Protein AF-A0A2V8QSJ2-F1 (afdb_monomer_lite)

Sequence (91 aa):
LHLLRGLHEQTGLEDLCLAGGCAFNSVMNGRIMTETPFRRFFIQPAAGDAGCSLGAALLVHHQKLGGARGFVMEHAYYGPSFSSEECAAAA

Radius of gyration: 17.61 Å; chains: 1; bounding box: 42×31×43 Å

Foldseek 3Di:
DVVQQVVCVVPVDLEEEAAEPVLPPPVVVVCCCVPHSRPHYYYDPPRYPVCVVVVVVCCCQCPVVVHDDDDDPPDDPPDDDDDPVRVVVVD

pLDDT: mean 95.3, std 2.82, range [74.12, 98.31]

Secondary structure (DSSP, 8-state):
-HHHHHHHHHH--SEEEE-SGGGG-HHHHHHHHHHSS--EEEE-TTTTTTHHHHHHHHHIIIIIS-PPP---------S----HHHHHHT-

Structure (mmCIF, N/CA/C/O backbone):
data_AF-A0A2V8QSJ2-F1
#
_entry.id   AF-A0A2V8QSJ2-F1
#
loop_
_atom_site.group_PDB
_atom_site.id
_atom_site.type_symbol
_atom_site.label_atom_id
_atom_site.label_alt_id
_atom_site.label_comp_id
_atom_site.label_asym_id
_atom_site.label_entity_id
_atom_site.label_seq_id
_atom_site.pdbx_PDB_ins_code
_atom_site.Cartn_x
_atom_site.Cartn_y
_atom_site.Cartn_z
_atom_site.occupancy
_atom_site.B_iso_or_equiv
_atom_site.auth_seq_id
_atom_site.auth_comp_id
_atom_site.auth_asym_id
_atom_site.auth_atom_id
_atom_site.pdbx_PDB_model_num
ATOM 1 N N . LEU A 1 1 ? -1.147 2.198 18.363 1.00 91.75 1 LEU A N 1
ATOM 2 C CA . LEU A 1 1 ? -2.429 1.601 18.817 1.00 91.75 1 LEU A CA 1
ATOM 3 C C . LEU A 1 1 ? -3.428 2.637 19.312 1.00 91.75 1 LEU A C 1
ATOM 5 O O . LEU A 1 1 ? -4.547 2.607 18.830 1.00 91.75 1 LEU A O 1
ATOM 9 N N . HIS A 1 2 ? -3.049 3.561 20.205 1.00 96.69 2 HIS A N 1
ATOM 10 C CA . HIS A 1 2 ? -3.952 4.617 20.697 1.00 96.69 2 HIS A CA 1
ATOM 11 C C . HIS A 1 2 ? -4.697 5.359 19.567 1.00 96.69 2 HIS A C 1
ATOM 13 O O . HIS A 1 2 ? -5.922 5.365 19.558 1.00 96.69 2 HIS A O 1
ATOM 19 N N . LEU A 1 3 ? -3.970 5.860 18.557 1.00 96.38 3 LEU A N 1
ATOM 20 C CA . LEU A 1 3 ? -4.570 6.543 17.399 1.00 96.38 3 LEU A CA 1
ATOM 21 C C . LEU A 1 3 ? -5.569 5.674 16.622 1.00 96.38 3 LEU A C 1
ATOM 23 O O . LEU A 1 3 ? -6.588 6.169 16.164 1.00 96.38 3 LEU A O 1
ATOM 27 N N . LEU A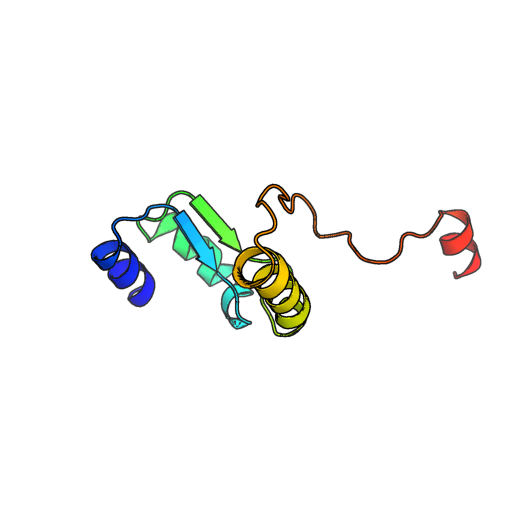 1 4 ? -5.293 4.375 16.490 1.00 96.25 4 LEU A N 1
ATOM 28 C CA . LEU A 1 4 ? -6.155 3.450 15.751 1.00 96.25 4 LEU A CA 1
ATOM 29 C C . LEU A 1 4 ? -7.444 3.141 16.511 1.00 96.25 4 LEU A C 1
ATOM 31 O O . LEU A 1 4 ? -8.499 3.044 15.897 1.00 96.25 4 LEU A O 1
ATOM 35 N N . ARG A 1 5 ? -7.373 3.033 17.842 1.00 96.06 5 ARG A N 1
ATOM 36 C CA . ARG A 1 5 ? -8.568 2.886 18.682 1.00 96.06 5 ARG A CA 1
ATOM 37 C C . ARG A 1 5 ? -9.435 4.138 18.614 1.00 96.06 5 ARG A C 1
ATOM 39 O O . ARG A 1 5 ? -10.621 4.014 18.349 1.00 96.06 5 ARG A O 1
ATOM 46 N N . GLY A 1 6 ? -8.822 5.319 18.711 1.00 97.81 6 GLY A N 1
ATOM 47 C CA . GLY A 1 6 ? -9.535 6.585 18.530 1.00 97.81 6 GLY A CA 1
ATOM 48 C C . GLY A 1 6 ? -10.169 6.719 17.140 1.00 97.81 6 GLY A C 1
ATOM 49 O O . GLY A 1 6 ? -11.317 7.133 17.027 1.00 97.81 6 GLY A O 1
ATOM 50 N N . LEU A 1 7 ? -9.469 6.310 16.074 1.00 97.12 7 LEU A N 1
ATOM 51 C CA . LEU A 1 7 ? -10.025 6.304 14.716 1.00 97.12 7 LEU A CA 1
ATOM 52 C C . LEU A 1 7 ? -11.226 5.356 14.591 1.00 97.12 7 LEU A C 1
ATOM 54 O O . LEU A 1 7 ? -12.238 5.718 13.992 1.00 97.12 7 LEU A O 1
ATOM 58 N N . HIS A 1 8 ? -11.130 4.154 15.160 1.00 97.19 8 HIS A N 1
ATOM 59 C CA . HIS A 1 8 ? -12.237 3.203 15.177 1.00 97.19 8 HIS A CA 1
ATOM 60 C C . HIS A 1 8 ? -13.434 3.747 15.969 1.00 97.19 8 HIS A C 1
ATOM 62 O O . HIS A 1 8 ? -14.559 3.673 15.494 1.00 97.19 8 HIS A O 1
ATOM 68 N N . GLU A 1 9 ? -13.211 4.340 17.143 1.00 97.94 9 GLU A N 1
ATOM 69 C CA . GLU A 1 9 ? -14.269 4.979 17.941 1.00 97.94 9 GLU A CA 1
ATOM 70 C C . GLU A 1 9 ? -14.975 6.108 17.176 1.00 97.94 9 GLU A C 1
ATOM 72 O O . GLU A 1 9 ? -16.191 6.247 17.276 1.00 97.94 9 GLU A O 1
ATOM 77 N N . GLN A 1 10 ? -14.236 6.888 16.382 1.00 98.31 10 GLN A N 1
ATOM 78 C CA . GLN A 1 10 ? -14.799 7.989 15.595 1.00 98.31 10 GLN A CA 1
ATOM 79 C C . GLN A 1 10 ? -15.564 7.530 14.349 1.00 98.31 10 GLN A C 1
ATOM 81 O O . GLN A 1 10 ? -16.521 8.186 13.945 1.00 98.31 10 GLN A O 1
ATOM 86 N N . THR A 1 11 ? -15.120 6.450 13.703 1.00 97.69 11 THR A N 1
ATOM 87 C CA . THR A 1 11 ? -15.630 6.047 12.380 1.00 97.69 11 THR A CA 1
ATOM 88 C C . THR A 1 11 ? -16.545 4.827 12.422 1.00 97.69 11 THR A C 1
ATOM 90 O O . THR A 1 11 ? -17.367 4.661 11.525 1.00 97.69 11 THR A O 1
ATOM 93 N N . GLY A 1 12 ? -16.396 3.958 13.425 1.00 97.31 12 GLY A N 1
ATOM 94 C CA . GLY A 1 12 ? -17.057 2.652 13.506 1.00 97.31 12 GLY A CA 1
ATOM 95 C C . GLY A 1 12 ? -16.657 1.670 12.398 1.00 97.31 12 GLY A C 1
ATOM 96 O O . GLY A 1 12 ? -17.302 0.636 12.245 1.00 97.31 12 GLY A O 1
ATOM 97 N N . LEU A 1 13 ? -15.640 1.995 11.592 1.00 97.38 13 LEU A N 1
ATOM 98 C CA . LEU A 1 13 ? -15.222 1.178 10.456 1.00 97.38 13 LEU A CA 1
ATOM 99 C C . LEU A 1 13 ? -14.312 0.036 10.900 1.00 97.38 13 LEU A C 1
ATOM 101 O O . LEU A 1 13 ? -13.415 0.219 11.714 1.00 97.38 13 LEU A O 1
ATOM 105 N N . GLU A 1 14 ? -14.488 -1.125 10.276 1.00 96.25 14 GLU A N 1
ATOM 106 C CA . GLU A 1 14 ? -13.652 -2.309 10.511 1.00 96.25 14 GLU A CA 1
ATOM 107 C C . GLU A 1 14 ? -12.568 -2.504 9.437 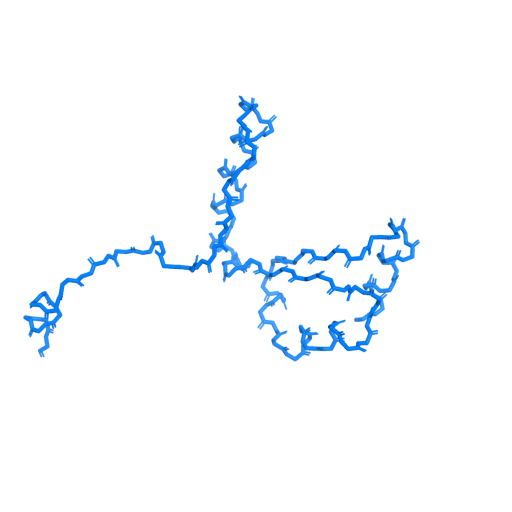1.00 96.25 14 GLU A C 1
ATOM 109 O O . GLU A 1 14 ? -11.710 -3.380 9.578 1.00 96.25 14 GLU A O 1
ATOM 114 N N . ASP A 1 15 ? -12.610 -1.687 8.381 1.00 96.62 15 ASP A N 1
ATOM 115 C CA . ASP A 1 15 ? -11.620 -1.611 7.309 1.00 96.62 15 ASP A CA 1
ATOM 116 C C . ASP A 1 15 ? -10.598 -0.517 7.597 1.00 96.62 15 ASP A C 1
ATOM 118 O O . ASP A 1 15 ? -10.962 0.642 7.808 1.00 96.62 15 ASP A O 1
ATOM 122 N N . LEU A 1 16 ? -9.315 -0.864 7.532 1.00 96.75 16 LEU A N 1
ATOM 123 C CA . LEU A 1 16 ? -8.226 0.092 7.682 1.00 96.75 16 LEU A CA 1
ATOM 124 C C . LEU A 1 16 ? -7.284 0.044 6.477 1.00 96.75 16 LEU A C 1
ATOM 126 O O . LEU A 1 16 ? -6.696 -0.988 6.166 1.00 96.75 16 LEU A O 1
ATOM 130 N N . CYS A 1 17 ? -7.085 1.196 5.844 1.00 95.62 17 CYS A N 1
ATOM 131 C CA . CYS A 1 17 ? -6.061 1.391 4.823 1.00 95.62 17 CYS A CA 1
ATOM 132 C C . CYS A 1 17 ? -4.940 2.267 5.386 1.00 95.62 17 CYS A C 1
ATOM 134 O O . CYS A 1 17 ? -5.219 3.326 5.949 1.00 95.62 17 CYS A O 1
ATOM 136 N N . LEU A 1 18 ? -3.680 1.862 5.205 1.00 96.06 18 LEU A N 1
ATOM 137 C CA . LEU A 1 18 ? -2.512 2.656 5.595 1.00 96.06 18 LEU A CA 1
ATOM 138 C C . LEU A 1 18 ? -1.570 2.932 4.420 1.00 96.06 18 LEU A C 1
ATOM 140 O O . LEU A 1 18 ? -1.352 2.105 3.533 1.00 96.06 18 LEU A O 1
ATOM 144 N N . ALA A 1 19 ? -0.977 4.119 4.475 1.00 95.88 19 ALA A N 1
ATOM 145 C CA . ALA A 1 19 ? 0.116 4.587 3.638 1.00 95.88 19 ALA A CA 1
ATOM 146 C C . ALA A 1 19 ? 1.028 5.499 4.484 1.00 95.88 19 ALA A C 1
ATOM 148 O O . ALA A 1 19 ? 0.765 5.737 5.665 1.00 95.88 19 ALA A O 1
ATOM 149 N N . GLY A 1 20 ? 2.100 6.009 3.885 1.00 95.62 20 GLY A N 1
ATOM 150 C CA . GLY A 1 20 ? 3.188 6.713 4.559 1.00 95.62 20 GLY A CA 1
ATOM 151 C C . GLY A 1 20 ? 4.288 5.757 5.027 1.00 95.62 20 GLY A C 1
ATOM 152 O O . GLY A 1 20 ? 4.037 4.588 5.316 1.00 95.62 20 GLY A O 1
ATOM 153 N N . GLY A 1 21 ? 5.523 6.258 5.145 1.00 94.62 21 GLY A N 1
ATOM 154 C CA . GLY A 1 21 ? 6.696 5.435 5.480 1.00 94.62 21 GLY A CA 1
ATOM 155 C C . GLY A 1 21 ? 6.570 4.641 6.790 1.00 94.62 21 GLY A C 1
ATOM 156 O O . GLY A 1 21 ? 7.097 3.538 6.897 1.00 94.62 21 GLY A O 1
ATOM 157 N N . CYS A 1 22 ? 5.796 5.138 7.761 1.00 93.56 22 CYS A N 1
ATOM 158 C CA . CYS A 1 22 ? 5.509 4.419 9.007 1.00 93.56 22 CYS A CA 1
ATOM 159 C C . CYS A 1 22 ? 4.767 3.088 8.786 1.00 93.56 22 CYS A C 1
ATOM 161 O O . CYS A 1 22 ? 4.907 2.174 9.599 1.00 93.56 22 CYS A O 1
ATOM 163 N N . ALA A 1 23 ? 4.002 2.957 7.698 1.00 95.19 23 ALA A N 1
ATOM 164 C CA . ALA A 1 23 ? 3.264 1.738 7.373 1.00 95.19 23 ALA A CA 1
ATOM 165 C C . ALA A 1 23 ? 4.182 0.564 6.982 1.00 95.19 23 ALA A C 1
ATOM 167 O O . ALA A 1 23 ? 3.748 -0.585 7.000 1.00 95.19 23 ALA A O 1
ATOM 168 N N . PHE A 1 24 ? 5.468 0.809 6.705 1.00 94.44 24 PHE A N 1
ATOM 169 C CA . PHE A 1 24 ? 6.449 -0.257 6.473 1.00 94.44 24 PHE A CA 1
ATOM 170 C C . PHE A 1 24 ? 6.889 -0.992 7.747 1.00 94.44 24 PHE A C 1
ATOM 172 O O . PHE A 1 24 ? 7.619 -1.979 7.673 1.00 94.44 24 PHE A O 1
ATOM 179 N N . ASN A 1 25 ? 6.442 -0.561 8.929 1.00 95.69 25 ASN A N 1
ATOM 180 C CA . ASN A 1 25 ? 6.769 -1.236 10.177 1.00 95.69 25 ASN A CA 1
ATOM 181 C C . ASN A 1 25 ? 5.942 -2.524 10.352 1.00 95.69 25 ASN A C 1
ATOM 183 O O . ASN A 1 25 ? 4.803 -2.494 10.819 1.00 95.69 25 ASN A O 1
ATOM 187 N N . SER A 1 26 ? 6.541 -3.673 10.033 1.00 94.75 26 SER A N 1
ATOM 188 C CA . SER A 1 26 ? 5.886 -4.986 10.123 1.00 94.75 26 SER A CA 1
ATOM 189 C C . SER A 1 26 ? 5.421 -5.353 11.537 1.00 94.75 26 SER A C 1
ATOM 191 O O . SER A 1 26 ? 4.355 -5.947 11.690 1.00 94.75 26 SER A O 1
ATOM 193 N N . VAL A 1 27 ? 6.162 -4.956 12.578 1.00 96.19 27 VAL A N 1
ATOM 194 C CA . VAL A 1 27 ? 5.777 -5.193 13.979 1.00 96.19 27 VAL A CA 1
ATOM 195 C C . VAL A 1 27 ? 4.514 -4.412 14.319 1.00 96.19 27 VAL A C 1
ATOM 197 O O . VAL A 1 27 ? 3.584 -4.966 14.902 1.00 96.19 27 VAL A O 1
ATOM 200 N N . MET A 1 28 ? 4.448 -3.138 13.926 1.00 95.75 28 MET A N 1
ATOM 201 C CA . MET A 1 28 ? 3.233 -2.340 14.070 1.00 95.75 28 MET A CA 1
ATOM 202 C C . MET A 1 28 ? 2.069 -3.023 13.351 1.00 95.75 28 MET A C 1
ATOM 204 O O . MET A 1 28 ? 1.035 -3.231 13.974 1.00 95.75 28 MET A O 1
ATOM 208 N N . ASN A 1 29 ? 2.253 -3.422 12.092 1.00 94.56 29 ASN A N 1
ATOM 209 C CA . ASN A 1 29 ? 1.207 -4.037 11.272 1.00 94.56 29 ASN A CA 1
ATOM 210 C C . ASN A 1 29 ? 0.650 -5.323 11.901 1.00 94.56 29 ASN A C 1
ATOM 212 O O . ASN A 1 29 ? -0.566 -5.488 11.977 1.00 94.56 29 ASN A O 1
ATOM 216 N N . GLY A 1 30 ? 1.517 -6.187 12.439 1.00 95.00 30 GLY A N 1
ATOM 217 C CA . GLY A 1 30 ? 1.089 -7.385 13.167 1.00 95.00 30 GLY A CA 1
ATOM 218 C C . GLY A 1 30 ? 0.267 -7.054 14.415 1.00 95.00 30 GLY A C 1
ATOM 219 O O . GLY A 1 30 ? -0.781 -7.651 14.645 1.00 95.00 30 GLY A O 1
ATOM 220 N N . ARG A 1 31 ? 0.685 -6.041 15.185 1.00 95.88 31 ARG A N 1
ATOM 221 C CA . ARG A 1 31 ? -0.058 -5.580 16.370 1.00 95.88 31 ARG A CA 1
ATOM 222 C C . ARG A 1 31 ? -1.400 -4.941 16.029 1.00 95.88 31 ARG A C 1
ATOM 224 O O . ARG A 1 31 ? -2.320 -5.004 16.833 1.00 95.88 31 ARG A O 1
ATOM 231 N N . ILE A 1 32 ? -1.540 -4.311 14.862 1.00 95.19 32 ILE A N 1
ATOM 232 C CA . ILE A 1 32 ? -2.834 -3.774 14.412 1.00 95.19 32 ILE A CA 1
ATOM 233 C C . ILE A 1 32 ? -3.852 -4.907 14.299 1.00 95.19 32 ILE A C 1
ATOM 235 O O . ILE A 1 32 ? -4.944 -4.789 14.850 1.00 95.19 32 ILE A O 1
ATOM 239 N N . MET A 1 33 ? -3.468 -6.010 13.653 1.00 90.44 33 MET A N 1
ATOM 240 C CA . MET A 1 33 ? -4.350 -7.159 13.446 1.00 90.44 33 MET A CA 1
ATOM 241 C C . MET A 1 33 ? -4.770 -7.844 14.753 1.00 90.44 33 MET A C 1
ATOM 243 O O . MET A 1 33 ? -5.856 -8.409 14.814 1.00 90.44 33 MET A O 1
ATOM 247 N N . THR A 1 34 ? -3.927 -7.816 15.790 1.00 94.00 34 THR A N 1
ATOM 248 C CA . THR A 1 34 ? -4.181 -8.544 17.045 1.00 94.00 34 THR A CA 1
ATOM 249 C C . THR A 1 34 ? -4.702 -7.672 18.188 1.00 94.00 34 THR A C 1
ATOM 251 O O . THR A 1 34 ? -5.388 -8.178 19.071 1.00 94.00 34 THR A O 1
ATOM 254 N N . GLU A 1 35 ? -4.391 -6.372 18.206 1.00 96.44 35 GLU A N 1
ATOM 255 C CA . GLU A 1 35 ? -4.643 -5.483 19.355 1.00 96.44 35 GLU A CA 1
ATOM 256 C C . GLU A 1 35 ? -5.630 -4.337 19.056 1.00 96.44 35 GLU A C 1
ATOM 258 O O . GLU A 1 35 ? -5.829 -3.449 19.906 1.00 96.44 35 GLU A O 1
ATOM 263 N N . THR A 1 36 ? -6.239 -4.317 17.864 1.00 96.12 36 THR A N 1
ATOM 264 C CA . THR A 1 36 ? -7.242 -3.315 17.464 1.00 96.12 36 THR A CA 1
ATOM 265 C C . THR A 1 36 ? -8.527 -3.955 16.930 1.00 96.12 36 THR A C 1
ATOM 267 O O . THR A 1 36 ? -8.510 -5.127 16.570 1.00 96.12 36 THR A O 1
ATOM 270 N N . PRO A 1 37 ? -9.647 -3.209 16.862 1.00 96.25 37 PRO A N 1
ATOM 271 C CA . PRO A 1 37 ? -10.910 -3.751 16.352 1.00 96.25 37 PRO A CA 1
ATOM 272 C C . PRO A 1 37 ? -10.982 -3.905 14.820 1.00 96.25 37 PRO A C 1
ATOM 274 O O . PRO A 1 37 ? -11.976 -4.425 14.313 1.00 96.25 37 PRO A O 1
ATOM 277 N N . PHE A 1 38 ? -9.970 -3.452 14.070 1.00 97.12 38 PHE A N 1
ATOM 278 C CA . PHE A 1 38 ? -9.959 -3.562 12.611 1.00 97.12 38 PHE A CA 1
ATOM 279 C C . PHE A 1 38 ? -9.820 -5.024 12.176 1.00 97.12 38 PHE A C 1
ATOM 281 O O . PHE A 1 38 ? -8.915 -5.730 12.617 1.00 97.12 38 PHE A O 1
ATOM 288 N N . ARG A 1 39 ? -10.712 -5.474 11.289 1.00 94.56 39 ARG A N 1
ATOM 289 C CA . ARG A 1 39 ? -10.784 -6.873 10.828 1.00 94.56 39 ARG A CA 1
ATOM 290 C C . ARG A 1 39 ? -10.150 -7.080 9.464 1.00 94.56 39 ARG A C 1
ATOM 292 O O . ARG A 1 39 ? -9.673 -8.170 9.162 1.00 94.56 39 ARG A O 1
ATOM 299 N N . ARG A 1 40 ? -10.183 -6.043 8.629 1.00 94.12 40 ARG A N 1
ATOM 300 C CA . ARG A 1 40 ? -9.616 -6.046 7.284 1.00 94.12 40 ARG A CA 1
ATOM 301 C C . ARG A 1 40 ? -8.657 -4.885 7.169 1.00 94.12 40 ARG A C 1
ATOM 303 O O . ARG A 1 40 ? -8.926 -3.780 7.638 1.00 94.12 40 ARG A O 1
ATOM 310 N N . PHE A 1 41 ? -7.515 -5.161 6.570 1.00 91.19 41 PHE A N 1
ATOM 311 C CA . PHE A 1 41 ? -6.415 -4.228 6.589 1.00 91.19 41 PHE A CA 1
ATOM 312 C C . PHE A 1 41 ? -5.623 -4.305 5.294 1.00 91.19 41 PHE A C 1
ATOM 314 O O . PHE A 1 41 ? -5.281 -5.392 4.833 1.00 91.19 41 PHE A O 1
ATOM 321 N N . PHE A 1 42 ? -5.339 -3.142 4.719 1.00 93.94 42 PHE A N 1
ATOM 322 C CA . PHE A 1 42 ? -4.554 -3.003 3.503 1.00 93.94 42 PHE A CA 1
ATOM 323 C C . PHE A 1 42 ? -3.445 -1.974 3.713 1.00 93.94 42 PHE A C 1
ATOM 325 O O . PHE A 1 42 ? -3.684 -0.862 4.187 1.00 93.94 42 PHE A O 1
ATOM 332 N N . ILE A 1 43 ? -2.228 -2.335 3.314 1.00 94.75 43 ILE A N 1
ATOM 333 C CA . ILE A 1 43 ? -1.094 -1.416 3.237 1.00 94.75 43 ILE A CA 1
ATOM 334 C C . ILE A 1 43 ? -0.696 -1.308 1.781 1.00 94.75 43 ILE A C 1
ATOM 336 O O . ILE A 1 43 ? -0.458 -2.322 1.129 1.00 94.75 43 ILE A O 1
ATOM 340 N N . GLN A 1 44 ? -0.564 -0.079 1.296 1.00 95.31 44 GLN A N 1
ATOM 341 C CA . GLN A 1 44 ? -0.035 0.159 -0.039 1.00 95.31 44 GLN A CA 1
ATOM 342 C C . GLN A 1 44 ? 1.411 -0.379 -0.147 1.00 95.31 44 GLN A C 1
ATOM 344 O O . GLN A 1 44 ? 2.257 0.084 0.618 1.00 95.31 44 GLN A O 1
ATOM 349 N N . PRO A 1 45 ? 1.765 -1.287 -1.085 1.00 94.88 45 PRO A N 1
ATOM 350 C CA . PRO A 1 45 ? 3.143 -1.780 -1.201 1.00 94.88 45 PRO A CA 1
ATOM 351 C C . PRO A 1 45 ? 4.176 -0.673 -1.440 1.00 94.88 45 PRO A C 1
ATOM 353 O O . PRO A 1 45 ? 5.296 -0.746 -0.947 1.00 94.88 45 PRO A O 1
ATOM 356 N N . ALA A 1 46 ? 3.779 0.400 -2.125 1.00 95.25 46 ALA A N 1
ATOM 357 C CA . ALA A 1 46 ? 4.551 1.633 -2.245 1.00 95.25 46 ALA A CA 1
ATOM 358 C C . ALA A 1 46 ? 4.130 2.682 -1.192 1.00 95.25 46 ALA A C 1
AT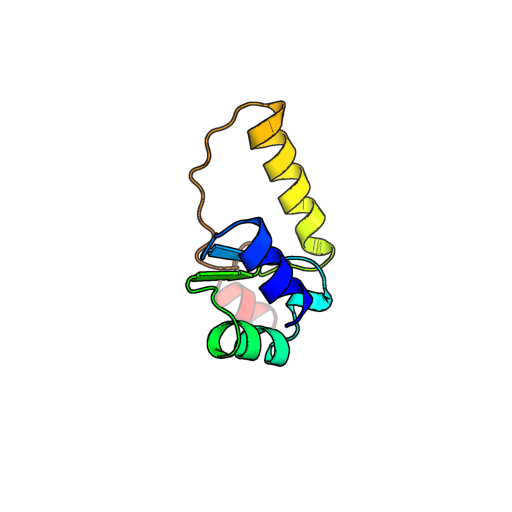OM 360 O O . ALA A 1 46 ? 3.880 3.826 -1.544 1.00 95.25 46 ALA A O 1
ATOM 361 N N . ALA A 1 47 ? 3.984 2.317 0.088 1.00 94.88 47 ALA A N 1
ATOM 362 C CA . ALA A 1 47 ? 3.446 3.223 1.114 1.00 94.88 47 ALA A CA 1
ATOM 363 C C . ALA A 1 47 ? 4.284 4.494 1.347 1.00 94.88 47 ALA A C 1
ATOM 365 O O . ALA A 1 47 ? 3.734 5.501 1.779 1.00 94.88 47 ALA A O 1
ATOM 366 N N . GLY A 1 48 ? 5.591 4.467 1.079 1.00 94.50 48 GLY A N 1
ATOM 367 C CA . GLY A 1 48 ? 6.453 5.650 1.147 1.00 94.50 48 GLY A CA 1
ATOM 368 C C . GLY A 1 48 ? 6.251 6.619 -0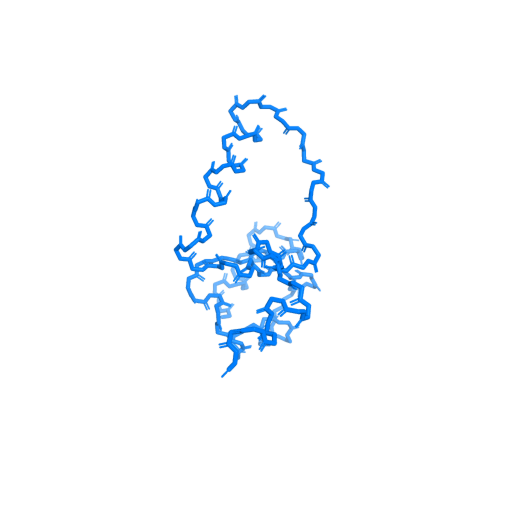.025 1.00 94.50 48 GLY A C 1
ATOM 369 O O . GLY A 1 48 ? 5.321 6.488 -0.817 1.00 94.50 48 GLY A O 1
ATOM 370 N N . ASP A 1 49 ? 7.173 7.567 -0.172 1.00 96.00 49 ASP A N 1
ATOM 371 C CA . ASP A 1 49 ? 7.047 8.680 -1.127 1.00 96.00 49 ASP A CA 1
ATOM 372 C C . ASP A 1 49 ? 6.874 8.240 -2.589 1.00 96.00 49 ASP A C 1
ATOM 374 O O . ASP A 1 49 ? 6.200 8.916 -3.365 1.00 96.00 49 ASP A O 1
ATOM 378 N N . ALA A 1 50 ? 7.407 7.073 -2.971 1.00 92.12 50 ALA A N 1
ATOM 379 C CA . ALA A 1 50 ? 7.213 6.510 -4.309 1.00 92.12 50 ALA A CA 1
ATOM 380 C C . ALA A 1 50 ? 5.720 6.338 -4.667 1.00 92.12 50 ALA A C 1
ATOM 382 O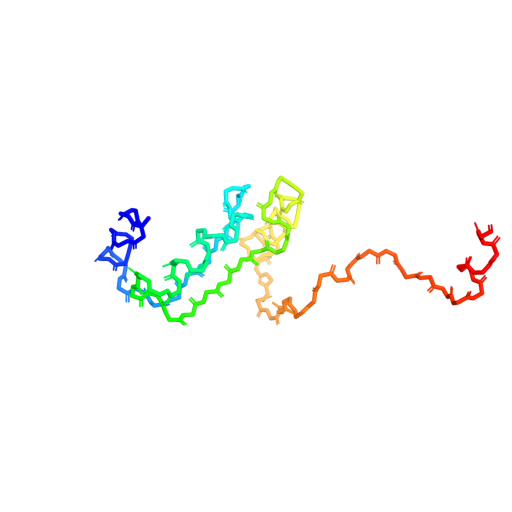 O . ALA A 1 50 ? 5.324 6.561 -5.815 1.00 92.12 50 ALA A O 1
ATOM 383 N N . GLY A 1 51 ? 4.872 6.012 -3.684 1.00 95.44 51 GLY A N 1
ATOM 384 C CA . GLY A 1 51 ? 3.431 5.852 -3.871 1.00 95.44 51 GLY A CA 1
ATOM 385 C C . GLY A 1 51 ? 2.678 7.154 -4.111 1.00 95.44 51 GLY A C 1
ATOM 386 O O . GLY A 1 51 ? 1.544 7.101 -4.586 1.00 95.44 51 GLY A O 1
ATOM 387 N N . CYS A 1 52 ? 3.283 8.318 -3.850 1.00 96.38 52 CYS A N 1
ATOM 388 C CA . CYS A 1 52 ? 2.658 9.611 -4.130 1.00 96.38 52 CYS A CA 1
ATOM 389 C C . CYS A 1 52 ? 2.355 9.779 -5.623 1.00 96.38 52 CYS A C 1
ATOM 391 O O . CYS A 1 52 ? 1.317 10.337 -5.968 1.00 96.38 52 CYS A O 1
ATOM 393 N N . SER A 1 53 ? 3.212 9.249 -6.503 1.00 96.69 53 SER A N 1
ATOM 394 C CA . SER A 1 53 ? 2.992 9.281 -7.956 1.00 96.69 53 SER A CA 1
ATOM 395 C C . SER A 1 53 ? 1.703 8.543 -8.352 1.00 96.69 53 SER A C 1
ATOM 397 O O . SER A 1 53 ? 0.826 9.113 -9.004 1.00 96.69 53 SER A O 1
ATOM 399 N N . LEU A 1 54 ? 1.539 7.308 -7.869 1.00 95.06 54 LEU A N 1
ATOM 400 C CA . LEU A 1 54 ? 0.340 6.494 -8.063 1.00 95.06 54 LEU A CA 1
ATOM 401 C C . LEU A 1 54 ? -0.893 7.138 -7.414 1.00 95.06 54 LEU A C 1
ATOM 403 O O . LEU A 1 54 ? -1.948 7.230 -8.040 1.00 95.06 54 LEU A O 1
ATOM 407 N N . GLY A 1 55 ? -0.762 7.616 -6.175 1.00 95.38 55 GLY A N 1
ATOM 408 C CA . GLY A 1 55 ? -1.840 8.282 -5.447 1.00 95.38 55 GLY A CA 1
ATOM 409 C C . GLY A 1 55 ? -2.346 9.534 -6.164 1.00 95.38 55 GLY A C 1
ATOM 410 O O . GLY A 1 55 ? -3.556 9.714 -6.292 1.00 95.38 55 GLY A O 1
ATOM 411 N N . ALA A 1 56 ? -1.441 10.361 -6.695 1.00 97.31 56 ALA A N 1
ATOM 412 C CA . ALA A 1 56 ? -1.788 11.554 -7.462 1.00 97.31 56 ALA A CA 1
ATOM 413 C C . ALA A 1 56 ? -2.530 11.205 -8.761 1.00 97.31 56 ALA A C 1
ATOM 415 O O . ALA A 1 56 ? -3.561 11.812 -9.061 1.00 97.31 56 ALA A O 1
ATOM 416 N N . ALA A 1 57 ? -2.061 10.194 -9.499 1.00 96.12 57 ALA A N 1
ATOM 417 C CA . ALA A 1 57 ? -2.727 9.730 -10.714 1.00 96.12 57 ALA A CA 1
ATOM 418 C C . ALA A 1 57 ? -4.147 9.206 -10.428 1.00 96.12 57 ALA A C 1
ATOM 420 O O . ALA A 1 57 ? -5.103 9.614 -11.093 1.00 96.12 57 ALA A O 1
ATOM 421 N N . LEU A 1 58 ? -4.309 8.368 -9.395 1.00 95.62 58 LEU A N 1
ATOM 422 C CA . LEU A 1 58 ? -5.613 7.838 -8.976 1.00 95.62 58 LEU A CA 1
ATOM 423 C C . LEU A 1 58 ? -6.557 8.942 -8.482 1.00 95.62 58 LEU A C 1
ATOM 425 O O . LEU A 1 58 ? -7.754 8.906 -8.774 1.00 95.62 58 LEU A O 1
ATOM 429 N N . LEU A 1 59 ? -6.034 9.942 -7.765 1.00 96.81 59 LEU A N 1
ATOM 430 C CA . LEU A 1 59 ? -6.804 11.102 -7.317 1.00 96.81 59 LEU A CA 1
ATOM 431 C C . LEU A 1 59 ? -7.381 11.869 -8.512 1.00 96.81 59 LEU A C 1
ATOM 433 O O . LEU A 1 59 ? -8.583 12.131 -8.546 1.00 96.81 59 LEU A O 1
ATOM 437 N N . VAL A 1 60 ? -6.546 12.206 -9.501 1.00 98.00 60 VAL A N 1
ATOM 438 C CA . VAL A 1 60 ? -6.987 12.919 -10.709 1.00 98.00 60 VAL A CA 1
ATOM 439 C C . VAL A 1 60 ? -8.001 12.079 -11.481 1.00 98.00 60 VAL A C 1
ATOM 441 O O . VAL A 1 60 ? -9.093 12.565 -11.779 1.00 98.00 60 VAL A O 1
ATOM 444 N N . HIS A 1 61 ? -7.684 10.812 -11.752 1.00 97.38 61 HIS A N 1
ATOM 445 C CA . HIS A 1 61 ? -8.552 9.931 -12.526 1.00 97.38 61 HIS A CA 1
ATOM 446 C C . HIS A 1 61 ? -9.943 9.783 -11.892 1.00 97.38 61 HIS A C 1
ATOM 448 O O . HIS A 1 61 ? -10.950 10.005 -12.563 1.00 97.38 61 HIS A O 1
ATOM 454 N N . HIS A 1 62 ? -10.019 9.482 -10.594 1.00 97.06 62 HIS A N 1
ATOM 455 C CA . HIS A 1 62 ? -11.305 9.230 -9.942 1.00 97.06 62 HIS A CA 1
ATOM 456 C C . HIS A 1 62 ? -12.040 10.505 -9.525 1.00 97.06 62 HIS A C 1
ATOM 458 O O . HIS A 1 62 ? -13.254 10.584 -9.686 1.00 97.06 62 HIS A O 1
ATOM 464 N N . GLN A 1 63 ? -11.345 11.501 -8.969 1.00 96.44 63 GLN A N 1
ATOM 465 C CA . GLN A 1 63 ? -12.011 12.668 -8.376 1.00 96.44 63 GLN A CA 1
ATOM 466 C C . GLN A 1 63 ? -12.140 13.858 -9.324 1.00 96.44 63 GLN A C 1
ATOM 468 O O . GLN A 1 63 ? -13.025 14.686 -9.123 1.00 96.44 63 GLN A O 1
ATOM 473 N N . LYS A 1 64 ? -11.255 13.994 -10.320 1.00 96.94 64 LYS A N 1
ATOM 474 C CA . LYS A 1 64 ? -11.288 15.124 -11.267 1.00 96.94 64 LYS A CA 1
ATOM 475 C C . LYS A 1 64 ? -11.889 14.737 -12.610 1.00 96.94 64 LYS A C 1
ATOM 477 O O . LYS A 1 64 ? -12.616 15.538 -13.184 1.00 96.94 64 LYS A O 1
ATOM 482 N N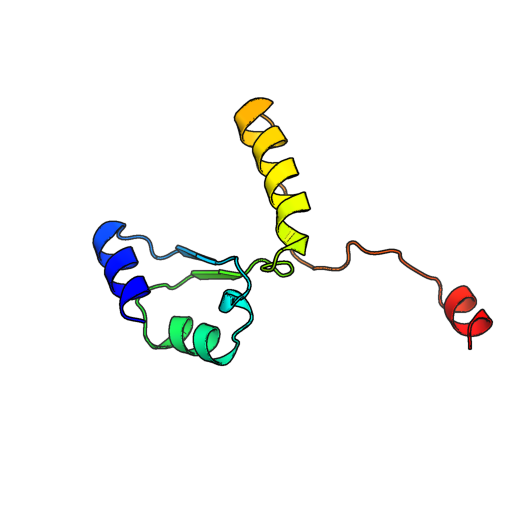 . LEU A 1 65 ? -11.608 13.525 -13.085 1.00 97.88 65 LEU A N 1
ATOM 483 C CA . LEU A 1 65 ? -12.085 13.039 -14.382 1.00 97.88 65 LEU A CA 1
ATOM 484 C C . LEU A 1 65 ? -13.322 12.133 -14.284 1.00 97.88 65 LEU A C 1
ATOM 486 O O . LEU A 1 65 ? -13.904 11.801 -15.311 1.00 97.88 65 LEU A O 1
ATOM 490 N N . GLY A 1 66 ? -13.734 11.734 -13.076 1.00 97.12 66 GLY A N 1
ATOM 491 C CA . GLY A 1 66 ? -14.917 10.889 -12.869 1.00 97.12 66 GLY A CA 1
ATOM 492 C C . GLY A 1 66 ? -14.742 9.436 -13.322 1.00 97.12 66 GLY A C 1
ATOM 493 O O . GLY A 1 66 ? -15.729 8.740 -13.545 1.00 97.12 66 GLY A O 1
ATOM 494 N N . GLY A 1 67 ? -13.500 8.966 -13.473 1.00 97.12 67 GLY A N 1
ATOM 495 C CA . GLY A 1 67 ? -13.205 7.584 -13.839 1.00 97.12 67 GLY A CA 1
ATOM 496 C C . GLY A 1 67 ? -13.687 6.588 -12.783 1.00 97.12 67 GLY A C 1
ATOM 497 O O . GLY A 1 67 ? -13.516 6.805 -11.578 1.00 97.12 67 GLY A O 1
ATOM 498 N N . ALA A 1 68 ? -14.280 5.478 -13.226 1.00 95.75 68 ALA A N 1
ATOM 499 C CA . ALA A 1 68 ? -14.805 4.446 -12.337 1.00 95.75 68 ALA A CA 1
ATOM 500 C C . ALA A 1 68 ? -13.691 3.747 -11.541 1.00 95.75 68 ALA A C 1
ATOM 502 O O . ALA A 1 68 ? -12.585 3.534 -12.033 1.00 95.75 68 ALA A O 1
ATOM 503 N N . ARG A 1 69 ? -13.996 3.352 -10.301 1.00 93.25 69 ARG A N 1
ATOM 504 C CA . ARG A 1 69 ? -13.125 2.479 -9.501 1.00 93.25 69 ARG A CA 1
ATOM 505 C C . ARG A 1 69 ? -13.380 1.028 -9.902 1.00 93.25 69 ARG A C 1
ATOM 507 O O . ARG A 1 69 ? -14.532 0.621 -10.000 1.00 93.25 69 ARG A O 1
ATOM 514 N N . GLY A 1 70 ? -12.315 0.260 -10.098 1.00 90.44 70 GLY A N 1
ATOM 515 C CA . GLY A 1 70 ? -12.422 -1.156 -10.469 1.00 90.44 70 GLY A CA 1
ATOM 516 C C . GLY A 1 70 ? -11.100 -1.916 -10.427 1.00 90.44 70 GLY A C 1
ATOM 517 O O . GLY A 1 70 ? -11.099 -3.128 -10.262 1.00 90.44 70 GLY A O 1
ATOM 518 N N . PHE A 1 71 ? -9.973 -1.210 -10.517 1.00 90.88 71 PHE A N 1
ATOM 519 C CA . PHE A 1 71 ? -8.660 -1.817 -10.345 1.00 90.88 71 PHE A CA 1
ATOM 520 C C . PHE A 1 71 ? -8.409 -2.227 -8.886 1.00 90.88 71 PHE A C 1
ATOM 522 O O . PHE A 1 71 ? -8.584 -1.420 -7.970 1.00 90.88 71 PHE A O 1
ATOM 529 N N . VAL A 1 72 ? -7.945 -3.463 -8.696 1.00 92.75 72 VAL A N 1
ATOM 530 C CA . VAL A 1 72 ? -7.485 -4.017 -7.418 1.00 92.75 72 VAL A CA 1
ATOM 531 C C . VAL A 1 72 ? -6.034 -4.457 -7.593 1.00 92.75 72 VAL A C 1
ATOM 533 O O . VAL A 1 72 ? -5.709 -5.188 -8.524 1.00 92.75 72 VAL A O 1
ATOM 536 N N . MET A 1 73 ? -5.149 -3.994 -6.709 1.00 92.88 73 MET A N 1
ATOM 537 C CA . MET A 1 73 ? -3.730 -4.346 -6.748 1.00 92.88 73 MET A CA 1
ATOM 538 C C . MET A 1 73 ? -3.497 -5.686 -6.036 1.00 92.88 73 MET A C 1
ATOM 540 O O . MET A 1 73 ? -3.325 -5.714 -4.820 1.00 92.88 73 MET A O 1
ATOM 544 N N . GLU A 1 74 ? -3.483 -6.787 -6.789 1.00 94.31 74 GLU A N 1
ATOM 545 C CA . GLU A 1 74 ? -3.248 -8.140 -6.243 1.00 94.31 74 GLU A CA 1
ATOM 546 C C . GLU A 1 74 ? -1.757 -8.499 -6.115 1.00 94.31 74 GLU A C 1
ATOM 548 O O . GLU A 1 74 ? -1.378 -9.346 -5.309 1.00 94.31 74 GLU A O 1
ATOM 553 N N . HIS A 1 75 ? -0.892 -7.825 -6.875 1.00 94.31 75 HIS A N 1
ATOM 554 C CA . HIS A 1 75 ? 0.565 -7.963 -6.823 1.00 94.31 75 HIS A CA 1
ATOM 555 C C . HIS A 1 75 ? 1.250 -6.603 -6.966 1.00 94.31 75 HIS A C 1
ATOM 557 O O . HIS A 1 75 ? 0.625 -5.643 -7.411 1.00 94.31 75 HIS A O 1
ATOM 563 N N . ALA A 1 76 ? 2.552 -6.530 -6.660 1.00 94.31 76 ALA A N 1
ATOM 564 C CA . ALA A 1 76 ? 3.374 -5.318 -6.803 1.00 94.31 76 ALA A CA 1
ATOM 565 C C . ALA A 1 76 ? 4.317 -5.330 -8.031 1.00 94.31 76 ALA A C 1
ATOM 567 O O . ALA A 1 76 ? 5.166 -4.453 -8.173 1.00 94.31 76 ALA A O 1
ATOM 568 N N . TYR A 1 77 ? 4.182 -6.312 -8.928 1.00 95.25 77 TYR A N 1
ATOM 569 C CA . TYR A 1 77 ? 5.020 -6.481 -10.125 1.00 95.25 77 TYR A CA 1
ATOM 570 C C . TYR A 1 77 ? 4.650 -5.519 -11.276 1.00 95.25 77 TYR A C 1
ATOM 572 O O . TYR A 1 77 ? 4.179 -5.950 -12.320 1.00 95.25 77 TYR A O 1
ATOM 580 N N . TYR A 1 78 ? 4.835 -4.210 -11.087 1.00 93.25 78 TYR A N 1
ATOM 581 C CA . TYR A 1 78 ? 4.587 -3.189 -12.131 1.00 93.25 78 TYR A CA 1
ATOM 582 C C . TYR A 1 78 ? 5.869 -2.599 -12.727 1.00 93.25 78 TYR A C 1
ATOM 584 O O . TYR A 1 78 ? 5.834 -1.582 -13.417 1.00 93.25 78 TYR A O 1
ATOM 592 N N . GLY A 1 79 ? 7.010 -3.213 -12.415 1.00 94.19 79 GLY A N 1
ATOM 593 C CA . GLY A 1 79 ? 8.281 -2.902 -13.051 1.00 94.19 79 GLY A CA 1
ATOM 594 C C . GLY A 1 79 ? 8.420 -3.569 -14.425 1.00 94.19 79 GLY A C 1
ATOM 595 O O . GLY A 1 79 ? 7.494 -4.231 -14.897 1.00 94.19 79 GLY A O 1
ATOM 596 N N . PRO A 1 80 ? 9.588 -3.419 -15.065 1.00 95.75 80 PRO A N 1
ATOM 597 C CA . PRO A 1 80 ? 9.900 -4.148 -16.287 1.00 95.75 80 PRO A CA 1
ATOM 598 C C . PRO A 1 80 ? 9.934 -5.664 -16.041 1.00 95.75 80 PRO A C 1
ATOM 600 O O . PRO A 1 80 ? 10.316 -6.126 -14.964 1.00 95.75 80 PRO A O 1
ATOM 603 N N . SER A 1 81 ? 9.559 -6.430 -17.062 1.00 95.62 81 SER A N 1
ATOM 604 C CA . SER A 1 81 ? 9.739 -7.882 -17.123 1.00 95.62 81 SER A CA 1
ATOM 605 C C . SER A 1 81 ? 10.926 -8.221 -18.016 1.00 95.62 81 SER A C 1
ATOM 607 O O . SER A 1 81 ? 11.106 -7.561 -19.037 1.00 95.62 81 SER A O 1
ATOM 609 N N . PHE A 1 82 ? 11.659 -9.278 -17.676 1.00 96.19 82 PHE A N 1
ATOM 610 C CA . PHE A 1 82 ? 12.791 -9.770 -18.461 1.00 96.19 82 PHE A CA 1
ATOM 611 C C . PHE A 1 82 ? 12.649 -11.271 -18.718 1.00 96.19 82 PHE A C 1
ATOM 613 O O . PHE A 1 82 ? 12.150 -12.003 -17.855 1.00 96.19 82 PHE A O 1
ATOM 620 N N . SER A 1 83 ? 13.076 -11.729 -19.893 1.00 97.38 83 SER A N 1
ATOM 621 C CA . SER A 1 83 ? 13.110 -13.148 -20.244 1.00 97.38 83 SER A CA 1
ATOM 622 C C . SER A 1 83 ? 14.270 -13.870 -19.550 1.00 97.38 83 SER A C 1
ATOM 624 O O . SER A 1 83 ? 15.227 -13.257 -19.070 1.00 97.38 83 SER A O 1
ATOM 626 N N . SER A 1 84 ? 14.207 -15.202 -19.494 1.00 97.25 84 SER A N 1
ATOM 627 C CA . SER A 1 84 ? 15.315 -15.998 -18.955 1.00 97.25 84 SER A CA 1
ATOM 628 C C . SER A 1 84 ? 16.599 -15.818 -19.770 1.00 97.25 84 SER A C 1
ATOM 630 O O . SER A 1 84 ? 17.681 -15.807 -19.191 1.00 97.25 84 SER A O 1
ATOM 632 N N . GLU A 1 85 ? 16.488 -15.628 -21.086 1.00 97.69 85 GLU A N 1
ATOM 633 C CA . GLU A 1 85 ? 17.610 -15.343 -21.984 1.00 97.69 85 GLU A CA 1
ATOM 634 C C . GLU A 1 85 ? 18.226 -13.967 -21.711 1.00 97.69 85 GLU A C 1
ATOM 636 O O . GLU A 1 85 ? 19.448 -13.863 -21.629 1.00 97.69 85 GLU A O 1
ATOM 641 N N . GLU A 1 86 ? 17.406 -12.926 -21.518 1.00 97.69 86 GLU A N 1
ATOM 642 C CA . GLU A 1 86 ? 17.883 -11.584 -21.148 1.00 97.69 86 GLU A CA 1
ATOM 643 C C . GLU A 1 86 ? 18.623 -11.609 -19.805 1.00 97.69 86 GLU A C 1
ATOM 645 O O . GLU A 1 86 ? 19.702 -11.030 -19.678 1.00 97.69 86 GLU A O 1
ATOM 650 N N . CYS A 1 87 ? 18.088 -12.339 -18.821 1.00 96.44 87 CYS A N 1
ATOM 651 C CA . CYS A 1 87 ? 18.745 -12.538 -17.531 1.00 96.44 87 CYS A CA 1
ATOM 652 C C . CYS A 1 87 ? 20.067 -13.315 -17.661 1.00 96.44 87 CYS A C 1
ATOM 654 O O . CYS A 1 87 ? 21.046 -12.951 -17.015 1.00 96.44 87 CYS A O 1
ATOM 656 N N . ALA A 1 88 ? 20.115 -14.365 -18.489 1.00 96.50 88 ALA A N 1
ATOM 657 C CA . ALA A 1 88 ? 21.323 -15.165 -18.703 1.00 96.50 88 ALA A CA 1
ATOM 658 C C . ALA A 1 88 ? 22.421 -14.391 -19.447 1.00 96.50 88 ALA A C 1
ATOM 660 O O . ALA A 1 88 ? 23.598 -14.586 -19.164 1.00 96.50 88 ALA A O 1
ATOM 661 N N . ALA A 1 89 ? 22.049 -13.505 -20.373 1.00 96.69 89 ALA A N 1
ATOM 662 C CA . ALA A 1 89 ? 22.990 -12.667 -21.114 1.00 96.69 89 ALA A CA 1
ATOM 663 C C . ALA A 1 89 ? 23.612 -11.539 -20.267 1.00 96.69 89 ALA A C 1
ATOM 665 O O . ALA A 1 89 ? 24.627 -10.973 -20.669 1.00 96.69 89 ALA A O 1
ATOM 666 N N . ALA A 1 90 ? 23.004 -11.193 -19.127 1.00 93.25 90 ALA A N 1
ATOM 667 C CA . ALA A 1 90 ? 23.472 -10.143 -18.220 1.00 93.25 90 ALA A CA 1
ATOM 668 C C . ALA A 1 90 ? 24.360 -10.652 -17.064 1.00 93.25 90 ALA A C 1
ATOM 670 O O . ALA A 1 90 ? 24.891 -9.825 -16.318 1.00 93.25 90 ALA A O 1
ATOM 671 N N . ALA A 1 91 ? 24.476 -11.975 -16.892 1.00 74.12 91 ALA A N 1
ATOM 672 C CA . ALA A 1 91 ? 25.292 -12.628 -15.862 1.00 74.12 91 ALA A CA 1
ATOM 673 C C . ALA A 1 91 ? 26.764 -12.749 -16.284 1.00 74.12 91 ALA A C 1
ATOM 675 O O . ALA A 1 91 ? 27.631 -12.550 -15.403 1.00 74.12 91 ALA A O 1
#